Protein AF-A0A319DQI4-F1 (afdb_monomer)

Mean predicted aligned error: 4.15 Å

Sequence (134 aa):
VSEEVFKAAAANYGQYGSRIMQQLFEHRGDSLPVSEEVVKAAAANHTRYGPEIIQQLFEHYGDSLPVSEEVVKAAAANPYRPEIIQQLFEHYGDSLPVSEEVVKAAAANPYGPEMIQQLFEHRGDSLPVSEEVE

Radius of gyration: 14.87 Å; Cα contacts (8 Å, |Δi|>4): 208; chains: 1; bounding box: 37×25×48 Å

InterPro domains:
  IPR055530 Repeat of unknown function DUF7104 [PF23397] (2-21)
  IPR055530 Repeat of unknown function DUF7104 [PF23397] (24-46)
  IPR055530 Repeat of unknown function DUF7104 [PF23397] (57-80)
  IPR055530 Repeat of unknown function DUF7104 [PF23397] (88-112)

Structure (mmCIF, N/CA/C/O backbone):
data_AF-A0A319DQI4-F1
#
_entry.id   AF-A0A319DQI4-F1
#
loop_
_atom_site.group_PDB
_atom_site.id
_atom_site.type_symbol
_atom_site.label_atom_id
_atom_site.label_alt_id
_atom_site.label_comp_id
_atom_site.label_asym_id
_atom_site.label_entity_id
_atom_site.label_seq_id
_atom_site.pdbx_PDB_ins_code
_atom_site.Cartn_x
_atom_site.Cartn_y
_atom_site.Cartn_z
_atom_site.occupancy
_ato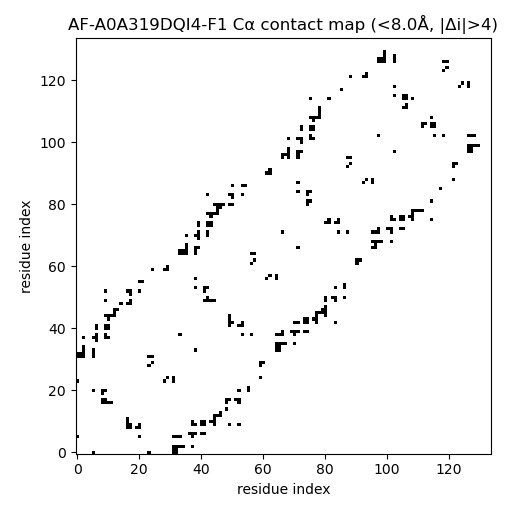m_site.B_iso_or_equiv
_atom_site.auth_seq_id
_atom_site.auth_comp_id
_atom_site.auth_asym_id
_atom_site.auth_atom_id
_atom_site.pdbx_PDB_model_num
ATOM 1 N N . VAL A 1 1 ? 11.779 -11.009 -14.550 1.00 87.50 1 VAL A N 1
ATOM 2 C CA . VAL A 1 1 ? 11.967 -10.393 -13.217 1.00 87.50 1 VAL A CA 1
ATOM 3 C C . VAL A 1 1 ? 11.222 -11.295 -12.258 1.00 87.50 1 VAL A C 1
ATOM 5 O O . VAL A 1 1 ? 10.098 -11.643 -12.593 1.00 87.50 1 VAL A O 1
ATOM 8 N N . SER A 1 2 ? 11.859 -11.790 -11.194 1.00 94.88 2 SER A N 1
ATOM 9 C CA . SER A 1 2 ? 11.157 -12.617 -10.203 1.00 94.88 2 SER A CA 1
ATOM 10 C C . SER A 1 2 ? 10.286 -11.745 -9.301 1.00 94.88 2 SER A C 1
ATOM 12 O O . SER A 1 2 ? 10.497 -10.533 -9.221 1.00 94.88 2 SER A O 1
ATOM 14 N N . GLU A 1 3 ? 9.341 -12.367 -8.601 1.00 95.00 3 GLU A N 1
ATOM 15 C CA . GLU A 1 3 ? 8.516 -11.699 -7.591 1.00 95.00 3 GLU A CA 1
ATOM 16 C C . GLU A 1 3 ? 9.370 -11.041 -6.510 1.00 95.00 3 GLU A C 1
ATOM 18 O O . GLU A 1 3 ? 9.154 -9.882 -6.182 1.00 95.00 3 GLU A O 1
ATOM 23 N N . GLU A 1 4 ? 10.414 -11.719 -6.032 1.00 96.25 4 GLU A N 1
ATOM 24 C CA . GLU A 1 4 ? 11.318 -11.164 -5.021 1.00 96.25 4 GLU A CA 1
ATOM 25 C C . GLU A 1 4 ? 12.018 -9.885 -5.494 1.00 96.25 4 GLU A C 1
ATOM 27 O O . GLU A 1 4 ? 12.116 -8.921 -4.738 1.00 96.25 4 GLU A O 1
ATOM 32 N N . VAL A 1 5 ? 12.472 -9.847 -6.753 1.00 95.00 5 VAL A N 1
ATOM 33 C CA . VAL A 1 5 ? 13.105 -8.649 -7.326 1.00 95.00 5 VAL A CA 1
ATOM 34 C C . VAL A 1 5 ? 12.083 -7.527 -7.486 1.00 95.00 5 VAL A C 1
ATOM 36 O O . VAL A 1 5 ? 12.400 -6.373 -7.206 1.00 95.00 5 VAL A O 1
ATOM 39 N N . PHE A 1 6 ? 10.864 -7.853 -7.916 1.00 96.88 6 PHE A N 1
ATOM 40 C CA . PHE A 1 6 ? 9.815 -6.854 -8.091 1.00 96.88 6 PHE A CA 1
ATOM 41 C C . PHE A 1 6 ? 9.344 -6.283 -6.746 1.00 96.88 6 PHE A C 1
ATOM 43 O O . PHE A 1 6 ? 9.283 -5.067 -6.578 1.00 96.88 6 PHE A O 1
ATOM 50 N N . LYS A 1 7 ? 9.156 -7.139 -5.737 1.00 97.81 7 LYS A N 1
ATOM 51 C CA . LYS A 1 7 ? 8.878 -6.735 -4.355 1.00 97.81 7 LYS A CA 1
ATOM 52 C C . LYS A 1 7 ? 9.990 -5.862 -3.783 1.00 97.81 7 LYS A C 1
ATOM 54 O O . LYS A 1 7 ? 9.706 -4.851 -3.153 1.00 97.81 7 LYS A O 1
ATOM 59 N N . ALA A 1 8 ? 11.255 -6.2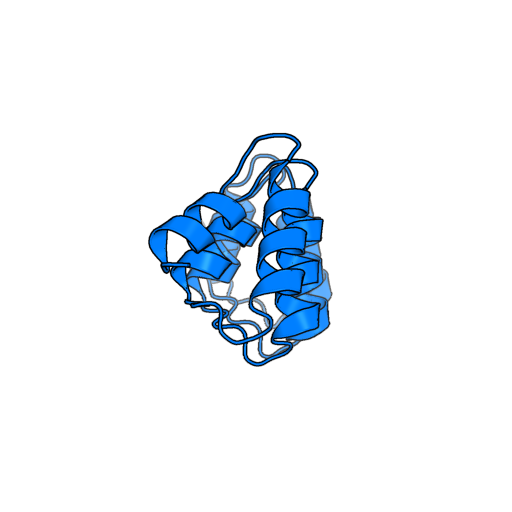13 -4.017 1.00 96.75 8 ALA A N 1
ATOM 60 C CA . ALA A 1 8 ? 12.385 -5.403 -3.567 1.00 96.75 8 ALA A CA 1
ATOM 61 C C . ALA A 1 8 ? 12.413 -4.015 -4.229 1.00 96.75 8 ALA A C 1
ATOM 63 O O . ALA A 1 8 ? 12.816 -3.045 -3.590 1.00 96.75 8 ALA A O 1
ATOM 64 N N . ALA A 1 9 ? 11.974 -3.904 -5.487 1.00 96.50 9 ALA A N 1
ATOM 65 C CA . ALA A 1 9 ? 11.809 -2.616 -6.154 1.00 96.50 9 ALA A CA 1
ATOM 66 C C . ALA A 1 9 ? 10.674 -1.789 -5.525 1.00 96.50 9 ALA A C 1
ATOM 68 O O . ALA A 1 9 ? 10.884 -0.613 -5.229 1.00 96.50 9 ALA A O 1
ATOM 69 N N . ALA A 1 10 ? 9.526 -2.410 -5.243 1.00 96.94 10 ALA A N 1
ATOM 70 C CA . ALA A 1 10 ? 8.394 -1.770 -4.570 1.00 96.94 10 ALA A CA 1
ATOM 71 C C . ALA A 1 10 ? 8.734 -1.305 -3.136 1.00 96.94 10 ALA A C 1
ATOM 73 O O . ALA A 1 10 ? 8.379 -0.200 -2.727 1.00 96.94 10 ALA A O 1
ATOM 74 N N . ALA A 1 11 ? 9.499 -2.113 -2.396 1.00 96.69 11 ALA A N 1
ATOM 75 C CA . ALA A 1 11 ? 9.985 -1.813 -1.046 1.00 96.69 11 ALA A CA 1
ATOM 76 C C . ALA A 1 11 ? 11.205 -0.873 -1.017 1.00 96.6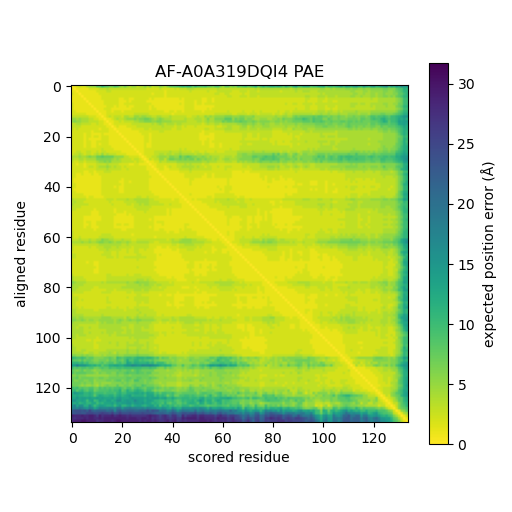9 11 ALA A C 1
ATOM 78 O O . ALA A 1 11 ? 11.796 -0.652 0.041 1.00 96.69 11 ALA A O 1
ATOM 79 N N . ASN A 1 12 ? 11.671 -0.380 -2.168 1.00 95.25 12 ASN A N 1
ATOM 80 C CA . ASN A 1 12 ? 12.926 0.352 -2.223 1.00 95.25 12 ASN A CA 1
ATOM 81 C C . ASN A 1 12 ? 12.771 1.729 -1.566 1.00 95.25 12 ASN A C 1
ATOM 83 O O . ASN A 1 12 ? 12.125 2.625 -2.111 1.00 95.25 12 ASN A O 1
ATOM 87 N N . TYR A 1 13 ? 13.417 1.899 -0.409 1.00 91.19 13 TYR A N 1
ATOM 88 C CA . TYR A 1 13 ? 13.387 3.151 0.348 1.00 91.19 13 TYR A CA 1
ATOM 89 C C . TYR A 1 13 ? 14.379 4.221 -0.157 1.00 91.19 13 TYR A C 1
ATOM 91 O O . TYR A 1 13 ? 14.542 5.283 0.447 1.00 91.19 13 TYR A O 1
ATOM 99 N N . GLY A 1 14 ? 15.091 3.947 -1.248 1.00 90.38 14 GLY A N 1
ATOM 100 C CA . GLY A 1 14 ? 15.988 4.889 -1.902 1.00 90.38 14 GLY A CA 1
ATOM 101 C C . GLY A 1 14 ? 15.269 5.772 -2.921 1.00 90.38 14 GLY A C 1
ATOM 102 O O . GLY A 1 14 ? 14.177 5.472 -3.397 1.00 90.38 14 GLY A O 1
ATOM 103 N N . GLN A 1 15 ? 15.940 6.841 -3.353 1.00 89.31 15 GLN A N 1
ATOM 104 C CA . GLN A 1 15 ? 15.385 7.799 -4.320 1.00 89.31 15 GLN A CA 1
ATOM 105 C C . GLN A 1 15 ? 15.144 7.254 -5.738 1.00 89.31 15 GLN A C 1
ATOM 107 O O . GLN A 1 15 ? 14.697 7.986 -6.614 1.00 89.31 15 GLN A O 1
ATOM 112 N N . TYR A 1 16 ? 15.489 5.989 -5.976 1.00 91.81 16 TYR A N 1
ATOM 113 C CA . TYR A 1 16 ? 15.368 5.338 -7.274 1.00 91.81 16 TYR A CA 1
ATOM 114 C C . TYR A 1 16 ? 14.258 4.286 -7.315 1.00 91.81 16 TYR A C 1
ATOM 116 O O . TYR A 1 16 ? 14.058 3.714 -8.378 1.00 91.81 16 TYR A O 1
ATOM 124 N N . GLY A 1 17 ? 13.539 4.028 -6.213 1.00 91.62 17 GLY A N 1
ATOM 125 C CA . GLY A 1 17 ? 12.497 2.995 -6.163 1.00 91.62 17 GLY A CA 1
ATOM 126 C C . GLY A 1 17 ? 11.444 3.151 -7.262 1.00 91.62 17 GLY A C 1
ATOM 127 O O . GLY A 1 17 ? 11.289 2.258 -8.092 1.00 91.62 17 GLY A O 1
ATOM 128 N N . SER A 1 18 ? 10.821 4.329 -7.358 1.00 93.00 18 SER A N 1
ATOM 129 C CA . SER A 1 18 ? 9.826 4.634 -8.399 1.00 93.00 18 SER A CA 1
ATOM 130 C C . SER A 1 18 ? 10.389 4.567 -9.822 1.00 93.00 18 SER A C 1
ATOM 132 O O . SER A 1 18 ? 9.700 4.131 -10.739 1.00 93.00 18 SER A O 1
ATOM 134 N N . ARG A 1 19 ? 11.657 4.947 -10.027 1.00 95.94 19 ARG A N 1
ATOM 135 C CA . ARG A 1 19 ? 12.315 4.856 -11.340 1.00 95.94 19 ARG A CA 1
ATOM 136 C C . ARG A 1 19 ? 12.637 3.412 -11.726 1.00 95.94 19 ARG A C 1
ATOM 138 O O . ARG A 1 19 ? 12.544 3.061 -12.896 1.00 95.94 19 ARG A O 1
ATOM 145 N N . ILE A 1 20 ? 13.029 2.582 -10.760 1.00 96.06 20 ILE A N 1
ATOM 146 C CA . ILE A 1 20 ? 13.244 1.149 -10.982 1.00 96.06 20 ILE A CA 1
ATOM 147 C C . ILE A 1 20 ? 11.912 0.498 -11.357 1.00 96.06 20 ILE A C 1
ATOM 149 O O . ILE A 1 20 ? 11.871 -0.227 -12.345 1.00 96.06 20 ILE A O 1
ATOM 153 N N . MET A 1 21 ? 10.831 0.792 -10.627 1.00 96.50 21 MET A N 1
ATOM 154 C CA . MET A 1 21 ? 9.483 0.307 -10.949 1.00 96.50 21 MET A CA 1
ATOM 155 C C . MET A 1 21 ? 9.081 0.692 -12.378 1.00 96.50 21 MET A C 1
ATOM 157 O O . MET A 1 21 ? 8.777 -0.195 -13.175 1.00 96.50 21 MET A O 1
ATOM 161 N N . GLN A 1 22 ? 9.230 1.969 -12.744 1.00 96.12 22 GLN A N 1
ATOM 162 C CA . GLN A 1 22 ? 8.956 2.462 -14.095 1.00 96.12 22 GLN A CA 1
ATOM 163 C C . GLN A 1 22 ? 9.734 1.686 -15.168 1.00 96.12 22 GLN A C 1
ATOM 165 O O . GLN A 1 22 ? 9.152 1.216 -16.140 1.00 96.12 22 GLN A O 1
ATOM 170 N N . GLN A 1 23 ? 11.043 1.487 -14.989 1.00 96.62 23 GLN A N 1
ATOM 171 C CA . GLN A 1 23 ? 11.851 0.736 -15.957 1.00 96.62 23 GLN A CA 1
ATOM 172 C C . GLN A 1 23 ? 11.447 -0.739 -16.055 1.00 96.62 23 GLN A C 1
ATOM 174 O O . GLN A 1 23 ? 11.510 -1.334 -17.133 1.00 96.62 23 GLN A O 1
ATOM 179 N N . LEU A 1 24 ? 11.048 -1.360 -14.942 1.00 96.19 24 LEU A N 1
ATOM 180 C CA . LEU A 1 24 ? 10.569 -2.741 -14.961 1.00 96.19 24 LEU A CA 1
ATOM 181 C C . LEU A 1 24 ? 9.270 -2.836 -15.765 1.00 96.19 24 LEU A C 1
ATOM 183 O O . LEU A 1 24 ? 9.155 -3.744 -16.592 1.00 96.19 24 LEU A O 1
ATOM 187 N N . PHE A 1 25 ? 8.359 -1.878 -15.591 1.00 95.94 25 PHE A N 1
ATOM 188 C CA . PHE A 1 25 ? 7.138 -1.768 -16.382 1.00 95.94 25 PHE A CA 1
ATOM 189 C C . PHE A 1 25 ? 7.405 -1.520 -17.866 1.00 95.94 25 PHE A C 1
ATOM 191 O O . PHE A 1 25 ? 6.876 -2.242 -18.703 1.00 95.94 25 PHE A O 1
ATOM 198 N N . GLU A 1 26 ? 8.295 -0.597 -18.226 1.00 95.69 26 GLU A N 1
ATOM 199 C CA . GLU A 1 26 ? 8.643 -0.333 -19.632 1.00 95.69 26 GLU A CA 1
ATOM 200 C C . GLU A 1 26 ? 9.187 -1.580 -20.357 1.00 95.69 26 GLU A C 1
ATOM 202 O O . GLU A 1 26 ? 8.941 -1.778 -21.547 1.00 95.69 26 GLU A O 1
ATOM 207 N N . HIS A 1 27 ? 9.925 -2.446 -19.653 1.00 94.81 27 HIS A N 1
ATOM 208 C CA . HIS A 1 27 ? 10.568 -3.618 -20.253 1.00 94.81 27 HIS A CA 1
ATOM 209 C C . HIS A 1 27 ? 9.768 -4.922 -20.162 1.00 94.81 27 HIS A C 1
ATOM 211 O O . HIS A 1 27 ? 10.066 -5.866 -20.902 1.00 94.81 27 HIS A O 1
ATOM 217 N N . ARG A 1 28 ? 8.825 -5.032 -19.224 1.00 93.25 28 ARG A N 1
ATOM 218 C CA . ARG A 1 28 ? 8.066 -6.270 -18.962 1.00 93.25 28 ARG A CA 1
ATOM 219 C C . ARG A 1 28 ? 6.552 -6.081 -19.025 1.00 93.25 28 ARG A C 1
ATOM 221 O O . ARG A 1 28 ? 5.846 -7.076 -19.155 1.00 93.25 28 ARG A O 1
ATOM 228 N N . GLY A 1 29 ? 6.070 -4.842 -18.979 1.00 90.56 29 GLY A N 1
ATOM 229 C CA . GLY A 1 29 ? 4.652 -4.503 -18.935 1.00 90.56 29 GLY A CA 1
ATOM 230 C C . GLY A 1 29 ? 3.929 -5.275 -17.838 1.00 90.56 29 GLY A C 1
ATOM 231 O O . GLY A 1 29 ? 4.464 -5.495 -16.748 1.00 90.56 29 GLY A O 1
ATOM 232 N N . ASP A 1 30 ? 2.756 -5.783 -18.190 1.00 87.50 30 ASP A N 1
ATOM 233 C CA . ASP A 1 30 ? 1.862 -6.484 -17.265 1.00 87.50 30 ASP A CA 1
ATOM 234 C C . ASP A 1 30 ? 2.268 -7.958 -17.059 1.00 87.50 30 ASP A C 1
ATOM 236 O O . ASP A 1 30 ? 1.558 -8.744 -16.439 1.00 87.50 30 ASP A O 1
ATOM 240 N N . SER A 1 31 ? 3.439 -8.367 -17.574 1.00 91.69 31 SER A N 1
ATOM 241 C CA . SER A 1 31 ? 4.021 -9.691 -17.319 1.00 91.69 31 SER A CA 1
ATOM 242 C C . SER A 1 31 ? 4.758 -9.764 -15.973 1.00 91.69 31 SER A C 1
ATOM 244 O O . SER A 1 31 ? 5.473 -10.741 -15.714 1.00 91.69 31 SER A O 1
ATOM 246 N N . LEU A 1 32 ? 4.719 -8.699 -15.170 1.00 95.00 32 LEU A N 1
ATOM 247 C CA . LEU A 1 32 ? 5.396 -8.649 -13.882 1.00 95.00 32 LEU A CA 1
ATOM 248 C C . LEU A 1 32 ? 4.584 -9.413 -12.825 1.00 95.00 32 LEU A C 1
ATOM 250 O O . LEU A 1 32 ? 3.360 -9.347 -12.809 1.00 95.00 32 LEU A O 1
ATOM 254 N N . PRO A 1 33 ? 5.251 -10.154 -11.928 1.00 93.69 33 PRO A N 1
ATOM 255 C CA . PRO A 1 33 ? 4.574 -10.884 -10.864 1.00 93.69 33 PRO A CA 1
ATOM 256 C C . PRO A 1 33 ? 4.099 -9.916 -9.774 1.00 93.69 33 PRO A C 1
ATOM 258 O O . PRO A 1 33 ? 4.860 -9.583 -8.866 1.00 93.69 33 PRO A O 1
ATOM 261 N N . VAL A 1 34 ? 2.851 -9.457 -9.871 1.00 95.62 34 VAL A N 1
ATOM 262 C CA . VAL A 1 34 ? 2.225 -8.594 -8.859 1.00 95.62 34 VAL A CA 1
ATOM 263 C C . VAL A 1 34 ? 1.372 -9.432 -7.927 1.00 95.62 34 VAL A C 1
ATOM 265 O O . VAL A 1 34 ? 0.256 -9.824 -8.255 1.00 95.62 34 VAL A O 1
ATOM 268 N N . SER A 1 35 ? 1.935 -9.731 -6.762 1.00 97.12 35 SER A N 1
ATOM 269 C CA . SER A 1 35 ? 1.258 -10.420 -5.668 1.00 97.12 35 SER A CA 1
ATOM 270 C C . SER A 1 35 ? 0.825 -9.437 -4.584 1.00 97.12 35 SER A C 1
ATOM 272 O O . SER A 1 35 ? 1.277 -8.291 -4.547 1.00 97.12 35 SER A O 1
ATOM 274 N N . GLU A 1 36 ? -0.010 -9.907 -3.659 1.00 97.88 36 GLU A N 1
ATOM 275 C CA . GLU A 1 36 ? -0.385 -9.162 -2.452 1.00 97.88 36 GLU A CA 1
ATOM 276 C C . GLU A 1 36 ? 0.851 -8.643 -1.701 1.00 97.88 36 GLU A C 1
ATOM 278 O O . GLU A 1 36 ? 0.892 -7.489 -1.290 1.00 97.88 36 GLU A O 1
ATOM 283 N N . GLU A 1 37 ? 1.908 -9.452 -1.605 1.00 98.25 37 GLU A N 1
ATOM 284 C CA . GLU A 1 37 ? 3.153 -9.088 -0.923 1.00 98.25 37 GLU A CA 1
ATOM 285 C C . GLU A 1 37 ? 3.901 -7.937 -1.608 1.00 98.25 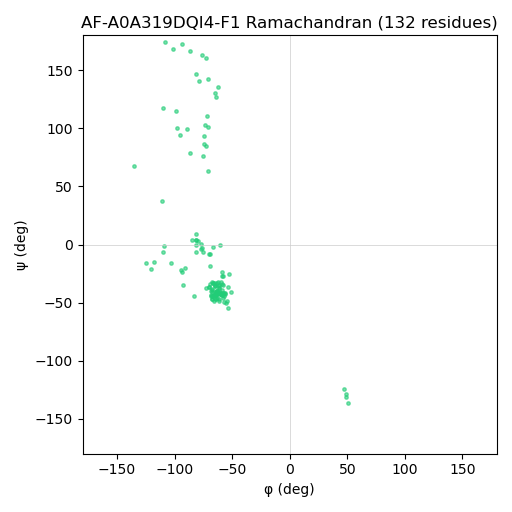37 GLU A C 1
ATOM 287 O O . GLU A 1 37 ? 4.552 -7.131 -0.940 1.00 98.25 37 GLU A O 1
ATOM 292 N N . VAL A 1 38 ? 3.816 -7.835 -2.938 1.00 98.06 38 VAL A N 1
ATOM 293 C CA . VAL A 1 38 ? 4.367 -6.696 -3.685 1.00 98.06 38 VAL A CA 1
ATOM 294 C C . VAL A 1 38 ? 3.578 -5.429 -3.369 1.00 98.06 38 VAL A C 1
ATOM 296 O O . VAL A 1 38 ? 4.178 -4.392 -3.080 1.00 98.06 38 VAL A O 1
ATOM 299 N N . VAL A 1 39 ? 2.245 -5.508 -3.396 1.00 98.38 39 VAL A N 1
ATOM 300 C CA . VAL A 1 39 ? 1.381 -4.349 -3.133 1.00 98.38 39 VAL A CA 1
ATOM 301 C C . VAL A 1 39 ? 1.502 -3.908 -1.674 1.00 98.38 39 VAL A C 1
ATOM 303 O O . VAL A 1 39 ? 1.648 -2.720 -1.403 1.00 98.38 39 VAL A O 1
ATOM 306 N N . LYS A 1 40 ? 1.558 -4.852 -0.729 1.00 98.62 40 LYS A N 1
ATOM 307 C CA . LYS A 1 40 ? 1.791 -4.587 0.697 1.00 98.62 40 LYS A CA 1
ATOM 308 C C . LYS A 1 40 ? 3.131 -3.894 0.929 1.00 98.62 40 LYS A C 1
ATOM 310 O O . LYS A 1 40 ? 3.205 -2.938 1.697 1.00 98.62 40 LYS A O 1
ATOM 315 N N . ALA A 1 41 ? 4.186 -4.333 0.240 1.00 98.06 41 ALA A N 1
ATOM 316 C CA . ALA A 1 41 ? 5.496 -3.694 0.314 1.00 98.06 41 ALA A CA 1
ATOM 317 C C . ALA A 1 41 ? 5.485 -2.254 -0.227 1.00 98.06 41 ALA A C 1
ATOM 319 O O . ALA A 1 41 ? 6.100 -1.374 0.374 1.00 98.06 41 ALA A O 1
ATOM 320 N N . ALA A 1 42 ? 4.769 -2.005 -1.328 1.00 98.00 42 ALA A N 1
ATOM 321 C CA . ALA A 1 42 ? 4.557 -0.656 -1.846 1.00 98.00 42 ALA A CA 1
ATOM 322 C C . ALA A 1 42 ? 3.750 0.211 -0.863 1.00 98.00 42 ALA A C 1
ATOM 324 O O . ALA A 1 42 ? 4.130 1.348 -0.595 1.00 98.00 42 ALA A O 1
ATOM 325 N N . ALA A 1 43 ? 2.689 -0.339 -0.267 1.00 98.19 43 ALA A N 1
ATOM 326 C CA . ALA A 1 43 ? 1.828 0.367 0.679 1.00 98.19 43 ALA A CA 1
ATOM 327 C C . ALA A 1 43 ? 2.566 0.755 1.976 1.00 98.19 43 ALA A C 1
ATOM 329 O O . ALA A 1 43 ? 2.377 1.843 2.523 1.00 98.19 43 ALA A O 1
ATOM 330 N N . ALA A 1 44 ? 3.478 -0.105 2.435 1.00 97.69 44 ALA A N 1
ATOM 331 C CA . ALA A 1 44 ? 4.360 0.164 3.568 1.00 97.69 44 ALA A CA 1
ATOM 332 C C . ALA A 1 44 ? 5.524 1.123 3.232 1.00 97.69 44 ALA A C 1
ATOM 334 O O . ALA A 1 44 ? 6.320 1.465 4.113 1.00 97.69 44 ALA A O 1
ATOM 335 N N . ASN A 1 45 ? 5.672 1.558 1.974 1.00 97.38 45 ASN A N 1
ATOM 336 C CA . ASN A 1 45 ? 6.788 2.400 1.568 1.00 97.38 45 ASN A CA 1
ATOM 337 C C . ASN A 1 45 ? 6.620 3.832 2.094 1.00 97.38 45 ASN A C 1
ATOM 339 O O . ASN A 1 45 ? 5.869 4.647 1.566 1.00 97.38 45 ASN A O 1
ATOM 343 N N . HIS A 1 46 ? 7.361 4.160 3.150 1.00 94.44 46 HIS A N 1
ATOM 344 C CA . HIS A 1 46 ? 7.298 5.464 3.810 1.00 94.44 46 HIS A CA 1
ATOM 345 C C . HIS A 1 46 ? 8.114 6.572 3.112 1.00 94.44 46 HIS A C 1
ATOM 347 O O . HIS A 1 46 ? 8.182 7.720 3.576 1.00 94.44 46 HIS A O 1
ATOM 353 N N . THR A 1 47 ? 8.797 6.273 2.004 1.00 95.88 47 THR A N 1
ATOM 354 C CA . THR A 1 47 ? 9.512 7.309 1.244 1.00 95.88 47 THR A CA 1
ATOM 355 C C . THR A 1 47 ? 8.552 8.206 0.501 1.00 95.88 47 THR A C 1
ATOM 357 O O . THR A 1 47 ? 7.423 7.822 0.220 1.00 95.88 47 THR A O 1
ATOM 360 N N . ARG A 1 48 ? 9.015 9.398 0.117 1.00 95.00 48 ARG A N 1
ATOM 361 C CA . ARG A 1 48 ? 8.260 10.330 -0.736 1.00 95.00 48 ARG A CA 1
ATOM 362 C C . ARG A 1 48 ? 7.908 9.784 -2.125 1.00 95.00 48 ARG A C 1
ATOM 364 O O . ARG A 1 48 ? 7.382 10.558 -2.896 1.00 95.00 48 ARG A O 1
ATOM 371 N N . TYR A 1 49 ? 8.315 8.550 -2.436 1.00 95.44 49 TYR A N 1
ATOM 372 C CA . TYR A 1 49 ? 8.079 7.860 -3.700 1.00 95.44 49 TYR A CA 1
ATOM 373 C C . TYR A 1 49 ? 7.090 6.692 -3.555 1.00 95.44 49 TYR A C 1
ATOM 375 O O . TYR A 1 49 ? 6.757 6.058 -4.551 1.00 95.44 49 TYR A O 1
ATOM 383 N N . GLY A 1 50 ? 6.672 6.354 -2.327 1.00 96.88 50 GLY A N 1
ATOM 384 C CA . GLY A 1 50 ? 5.695 5.293 -2.064 1.00 96.88 50 GLY A CA 1
ATOM 385 C C . GLY A 1 50 ? 4.362 5.506 -2.797 1.00 96.88 50 GLY A C 1
ATOM 386 O O . GLY A 1 50 ? 3.937 4.589 -3.499 1.00 96.88 50 GLY A O 1
ATOM 387 N N . PRO A 1 51 ? 3.746 6.706 -2.724 1.00 97.06 51 PRO A N 1
ATOM 388 C CA . PRO A 1 51 ? 2.527 7.016 -3.476 1.00 97.06 51 PRO A CA 1
ATOM 389 C C . PRO A 1 51 ? 2.697 6.869 -4.994 1.00 97.06 51 PRO A C 1
ATOM 391 O O . PRO A 1 51 ? 1.819 6.351 -5.673 1.00 97.06 51 PRO A O 1
ATOM 394 N N . GLU A 1 52 ? 3.845 7.262 -5.548 1.00 97.31 52 GLU A N 1
ATOM 395 C CA . GLU A 1 52 ? 4.141 7.111 -6.975 1.00 97.31 52 GLU A CA 1
ATOM 396 C C . GLU A 1 52 ? 4.326 5.640 -7.372 1.00 97.31 52 GLU A C 1
ATOM 398 O O . GLU A 1 52 ? 3.953 5.245 -8.472 1.00 97.31 52 GLU A O 1
ATOM 403 N N . ILE A 1 53 ? 4.885 4.806 -6.490 1.00 97.75 53 ILE A N 1
ATOM 404 C CA . ILE A 1 53 ? 4.999 3.357 -6.717 1.00 97.75 53 ILE A CA 1
ATOM 405 C C . ILE A 1 53 ? 3.608 2.705 -6.744 1.00 97.75 53 ILE A C 1
ATOM 407 O O . ILE A 1 53 ? 3.347 1.881 -7.621 1.00 97.75 53 ILE A O 1
ATOM 411 N N . ILE A 1 54 ? 2.716 3.074 -5.818 1.00 97.94 54 ILE A N 1
ATOM 412 C CA . ILE A 1 54 ? 1.323 2.596 -5.797 1.00 97.94 54 ILE A CA 1
ATOM 413 C C . ILE A 1 54 ? 0.561 3.075 -7.036 1.00 97.94 54 ILE A C 1
ATOM 415 O O . ILE A 1 54 ? -0.107 2.275 -7.687 1.00 97.94 54 ILE A O 1
ATOM 419 N N . GLN A 1 55 ? 0.734 4.337 -7.429 1.00 97.44 55 GLN A N 1
ATOM 420 C CA . GLN A 1 55 ? 0.147 4.875 -8.653 1.00 97.44 55 GLN A CA 1
ATOM 421 C C . GLN A 1 55 ? 0.580 4.086 -9.898 1.00 97.44 55 GLN A C 1
ATOM 423 O O . GLN A 1 55 ? -0.268 3.695 -10.692 1.00 97.44 55 GLN A O 1
ATOM 428 N N . GLN A 1 56 ? 1.873 3.778 -10.050 1.00 96.56 56 GLN A N 1
ATOM 429 C CA . GLN A 1 56 ? 2.350 2.961 -11.174 1.00 96.56 56 GLN A CA 1
ATOM 430 C C . GLN A 1 56 ? 1.739 1.552 -11.173 1.00 96.56 56 GLN A C 1
ATOM 432 O O . GLN A 1 56 ? 1.421 1.011 -12.229 1.00 96.56 56 GLN A O 1
ATOM 437 N N . LEU A 1 57 ? 1.551 0.940 -9.999 1.00 97.06 57 LEU A N 1
ATOM 438 C CA . LEU A 1 57 ? 0.860 -0.348 -9.899 1.00 97.06 57 LEU A CA 1
ATOM 439 C C . LEU A 1 57 ? -0.589 -0.237 -10.404 1.00 97.06 57 LEU A C 1
ATOM 441 O O . LEU A 1 57 ? -1.039 -1.108 -11.150 1.00 97.06 57 LEU A O 1
ATOM 445 N N . PHE A 1 58 ? -1.297 0.841 -10.058 1.00 96.50 58 PHE A N 1
ATOM 446 C CA . PHE A 1 58 ? -2.657 1.089 -10.538 1.00 96.50 58 PHE A CA 1
ATOM 447 C C . PHE A 1 58 ? -2.726 1.377 -12.038 1.00 96.50 58 PHE A C 1
ATOM 449 O O . PHE A 1 58 ? -3.625 0.876 -12.706 1.00 96.50 58 PHE A O 1
ATOM 456 N N . GLU A 1 59 ? -1.775 2.125 -12.595 1.00 95.25 59 GLU A N 1
ATOM 457 C CA . GLU A 1 59 ? -1.722 2.413 -14.036 1.00 95.25 59 GLU A CA 1
ATOM 458 C C . GLU A 1 59 ? -1.619 1.137 -14.887 1.00 95.25 59 GLU A C 1
ATOM 460 O O . GLU A 1 59 ? -2.170 1.086 -15.987 1.00 95.25 59 GLU A O 1
ATOM 465 N N . HIS A 1 60 ? -0.951 0.102 -14.370 1.00 94.75 60 HIS A N 1
ATOM 466 C CA . HIS A 1 60 ? -0.731 -1.159 -15.079 1.00 94.75 60 HIS A CA 1
ATOM 467 C C . HIS A 1 60 ? -1.791 -2.235 -14.809 1.00 94.75 60 HIS A C 1
ATOM 469 O O . HIS A 1 60 ? -2.129 -2.996 -15.713 1.00 94.75 60 HIS A O 1
ATOM 475 N N . TYR A 1 61 ? -2.331 -2.316 -13.590 1.00 94.69 61 TYR A N 1
ATOM 476 C CA . TYR A 1 61 ? -3.245 -3.404 -13.205 1.00 94.69 61 TYR A CA 1
ATOM 477 C C . TYR A 1 61 ? -4.652 -2.937 -12.822 1.00 94.69 61 TYR A C 1
ATOM 479 O O . TYR A 1 61 ? -5.566 -3.766 -12.771 1.00 94.69 61 TYR A O 1
ATOM 487 N N . GLY A 1 62 ? -4.851 -1.640 -12.571 1.00 92.19 62 GLY A N 1
ATOM 488 C CA . GLY A 1 62 ? -6.117 -1.072 -12.109 1.00 92.19 62 GLY A CA 1
ATOM 489 C C . GLY A 1 62 ? -6.692 -1.855 -10.929 1.00 92.19 62 GLY A C 1
ATOM 490 O O . GLY A 1 62 ? -5.976 -2.215 -9.994 1.00 92.19 62 GLY A O 1
ATOM 491 N N . ASP A 1 63 ? -7.972 -2.202 -11.030 1.00 88.94 63 ASP A N 1
ATOM 492 C CA . ASP A 1 63 ? -8.703 -2.938 -9.990 1.00 88.94 63 ASP A CA 1
ATOM 493 C C . ASP A 1 63 ? -8.262 -4.407 -9.855 1.00 88.94 63 ASP A C 1
ATOM 495 O O . ASP A 1 63 ? -8.661 -5.089 -8.911 1.00 88.94 63 ASP A O 1
ATOM 499 N N . SER A 1 64 ? -7.421 -4.908 -10.772 1.00 92.50 64 SER A N 1
ATOM 500 C CA . SER A 1 64 ? -6.862 -6.267 -10.697 1.00 92.50 64 SER A CA 1
ATOM 501 C C . SER A 1 64 ? -5.727 -6.387 -9.678 1.00 92.50 64 SER A C 1
ATOM 503 O O . SER A 1 64 ? -5.206 -7.488 -9.484 1.00 92.50 64 SER A O 1
ATOM 505 N N . LEU A 1 65 ? -5.311 -5.285 -9.040 1.00 95.81 65 LEU A N 1
ATOM 506 C CA . LEU A 1 65 ? -4.330 -5.353 -7.966 1.00 95.81 65 LEU A CA 1
ATOM 507 C C . LEU A 1 65 ? -4.868 -6.181 -6.787 1.00 95.81 65 LEU A C 1
ATOM 509 O O . LEU A 1 65 ? -6.004 -5.985 -6.352 1.00 95.81 65 LEU A O 1
ATOM 513 N N . PRO A 1 66 ? -4.051 -7.085 -6.220 1.00 96.62 66 PRO A N 1
ATOM 514 C CA . PRO A 1 66 ? -4.421 -7.853 -5.038 1.00 96.62 66 PRO A CA 1
ATOM 515 C C . PRO A 1 66 ? -4.349 -6.974 -3.780 1.00 96.62 66 PRO A C 1
ATOM 517 O O . PRO A 1 66 ? -3.404 -7.059 -2.996 1.00 96.62 66 PRO A O 1
ATOM 520 N N . VAL A 1 67 ? -5.347 -6.106 -3.595 1.00 97.94 67 VAL A N 1
ATOM 521 C CA . VAL A 1 67 ? -5.506 -5.279 -2.392 1.00 97.94 67 VAL A CA 1
ATOM 522 C C . VAL A 1 67 ? -6.335 -6.038 -1.361 1.00 97.94 67 VAL A C 1
ATOM 524 O O . VAL A 1 67 ? -7.561 -6.102 -1.435 1.00 97.94 67 VAL A O 1
ATOM 527 N N . SER A 1 68 ? -5.640 -6.639 -0.399 1.00 97.69 68 SER A N 1
ATOM 528 C CA . SER A 1 68 ? -6.230 -7.312 0.758 1.00 97.69 68 SER A CA 1
ATOM 529 C C . SER A 1 68 ? -6.341 -6.372 1.962 1.00 97.69 68 SER A C 1
ATOM 531 O O . 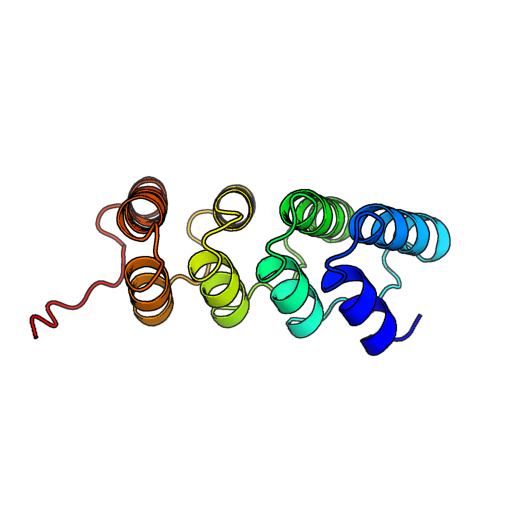SER A 1 68 ? -5.771 -5.281 1.977 1.00 97.69 68 SER A O 1
ATOM 533 N N . GLU A 1 69 ? -7.010 -6.828 3.022 1.00 97.25 69 GLU A N 1
ATOM 534 C CA . GLU A 1 69 ? -7.016 -6.145 4.323 1.00 97.25 69 GLU A CA 1
ATOM 535 C C . GLU A 1 69 ? -5.592 -5.870 4.841 1.00 97.25 69 GLU A C 1
ATOM 537 O O . GLU A 1 69 ? -5.324 -4.801 5.381 1.00 97.25 69 GLU A O 1
ATOM 542 N N . GLU A 1 70 ? -4.645 -6.784 4.614 1.00 98.31 70 GLU A N 1
ATOM 543 C CA . GLU A 1 70 ? -3.251 -6.633 5.045 1.00 98.31 70 GLU A CA 1
ATOM 544 C C . GLU A 1 70 ? -2.510 -5.518 4.295 1.00 98.31 70 GLU A C 1
ATOM 546 O O . GLU A 1 70 ? -1.647 -4.847 4.869 1.00 98.31 70 GLU A O 1
ATOM 551 N N . VAL A 1 71 ? -2.854 -5.290 3.024 1.00 98.50 71 VAL A N 1
ATOM 552 C CA . VAL A 1 71 ? -2.358 -4.147 2.243 1.00 98.50 71 VAL A CA 1
ATOM 553 C C . VAL A 1 71 ? -2.918 -2.843 2.811 1.00 98.50 71 VAL A C 1
ATOM 555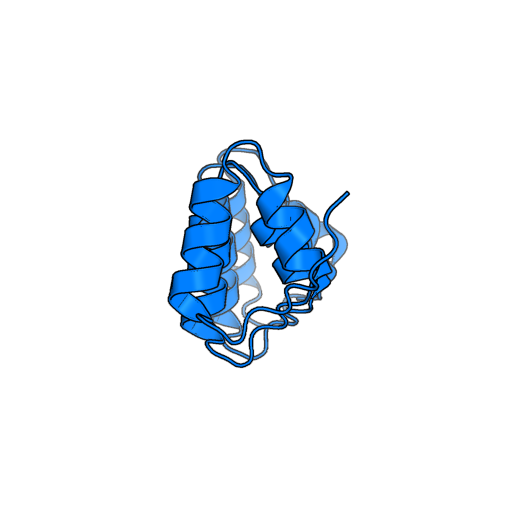 O O . VAL A 1 71 ? -2.165 -1.895 3.043 1.00 98.50 71 VAL A O 1
ATOM 558 N N . VAL A 1 72 ? -4.225 -2.804 3.080 1.00 97.69 72 VAL A N 1
ATOM 559 C CA . VAL A 1 72 ? -4.903 -1.623 3.636 1.00 97.69 72 VAL A CA 1
ATOM 560 C C . VAL A 1 72 ? -4.368 -1.302 5.032 1.00 97.69 72 VAL A C 1
ATOM 562 O O . VAL A 1 72 ? -4.065 -0.148 5.329 1.00 97.69 72 VAL A O 1
ATOM 565 N N . LYS A 1 73 ? -4.158 -2.322 5.870 1.00 97.44 73 LYS A N 1
ATOM 566 C CA . LYS A 1 73 ? -3.552 -2.190 7.199 1.00 97.44 73 LYS A CA 1
ATOM 567 C C . LYS A 1 73 ? -2.137 -1.622 7.114 1.00 97.44 73 LYS A C 1
ATOM 569 O O . LYS A 1 73 ? -1.795 -0.737 7.893 1.00 97.44 73 LYS A O 1
ATOM 574 N N . ALA A 1 74 ? -1.326 -2.080 6.157 1.00 97.75 74 ALA A N 1
ATOM 575 C CA . ALA A 1 74 ? 0.018 -1.544 5.939 1.00 97.75 74 ALA A CA 1
ATOM 576 C C . ALA A 1 74 ? 0.002 -0.062 5.526 1.00 97.75 74 ALA A C 1
ATOM 578 O O . ALA A 1 74 ? 0.813 0.713 6.033 1.00 97.75 74 ALA A O 1
ATOM 579 N N . ALA A 1 75 ? -0.934 0.342 4.660 1.00 97.00 75 ALA A N 1
ATOM 580 C CA . ALA A 1 75 ? -1.125 1.742 4.281 1.00 97.00 75 ALA A CA 1
ATOM 581 C C . ALA A 1 75 ? -1.581 2.607 5.472 1.00 97.00 75 ALA A C 1
ATOM 583 O O . ALA A 1 75 ? -0.994 3.652 5.741 1.00 97.00 75 ALA A O 1
ATOM 584 N N . ALA A 1 76 ? -2.577 2.147 6.234 1.00 95.56 76 ALA A N 1
ATOM 585 C CA . ALA A 1 76 ? -3.087 2.839 7.421 1.00 95.56 76 ALA A CA 1
ATOM 586 C C . ALA A 1 76 ? -2.019 2.999 8.524 1.00 95.56 76 ALA A C 1
ATOM 588 O O . ALA A 1 76 ? -1.936 4.026 9.202 1.00 95.56 76 ALA A O 1
ATOM 589 N N . ALA A 1 77 ? -1.144 2.003 8.670 1.00 95.50 77 ALA A N 1
ATOM 590 C CA . ALA A 1 77 ? -0.025 2.029 9.606 1.00 95.50 77 ALA A CA 1
ATOM 591 C C . ALA A 1 77 ? 1.171 2.882 9.132 1.00 95.50 77 ALA A C 1
ATOM 593 O O . ALA A 1 77 ? 2.179 2.934 9.836 1.00 95.50 77 ALA A O 1
ATOM 594 N N . ASN A 1 78 ? 1.109 3.528 7.959 1.00 94.88 78 ASN A N 1
ATOM 595 C CA . ASN A 1 78 ? 2.213 4.308 7.394 1.00 94.88 78 ASN A CA 1
ATOM 596 C C . ASN A 1 78 ? 2.080 5.812 7.738 1.00 94.88 78 ASN A C 1
ATOM 598 O O . ASN A 1 78 ? 1.432 6.553 6.998 1.00 94.88 78 ASN A O 1
ATOM 602 N N . PRO A 1 79 ? 2.708 6.318 8.828 1.00 90.88 79 PRO A N 1
ATOM 603 C CA . PRO A 1 79 ? 2.612 7.726 9.256 1.00 90.88 79 PRO A CA 1
ATOM 604 C C . PRO A 1 79 ? 3.072 8.732 8.212 1.00 90.88 79 PRO A C 1
ATOM 606 O O . PRO A 1 79 ? 2.695 9.898 8.252 1.00 90.88 79 PRO A O 1
ATOM 609 N N . TYR A 1 80 ? 3.971 8.310 7.330 1.00 92.50 80 TYR A N 1
ATOM 610 C CA . TYR A 1 80 ? 4.682 9.233 6.465 1.00 92.50 80 TYR A CA 1
ATOM 611 C C . TYR A 1 80 ? 3.967 9.451 5.140 1.00 92.50 80 TYR A C 1
ATOM 613 O O . TYR A 1 80 ? 4.278 10.438 4.477 1.00 92.50 80 TYR A O 1
ATOM 621 N N . ARG A 1 81 ? 3.072 8.536 4.741 1.00 94.19 81 ARG A N 1
ATOM 622 C CA . ARG A 1 81 ? 2.399 8.555 3.436 1.00 94.19 81 ARG A CA 1
ATOM 623 C C . ARG A 1 81 ? 0.900 8.274 3.532 1.00 94.19 81 ARG A C 1
ATOM 625 O O . ARG A 1 81 ? 0.448 7.240 3.039 1.00 94.19 81 ARG A O 1
ATOM 632 N N . PRO A 1 82 ? 0.116 9.188 4.129 1.00 92.56 82 PRO A N 1
ATOM 633 C CA . PRO A 1 82 ? -1.342 9.095 4.085 1.00 92.56 82 PRO A CA 1
ATOM 634 C C . PRO A 1 82 ? -1.901 9.095 2.654 1.00 92.56 82 PRO A C 1
ATOM 636 O O . PRO A 1 82 ? -2.971 8.552 2.412 1.00 92.56 82 PRO A O 1
ATOM 639 N N . GLU A 1 83 ? -1.168 9.631 1.677 1.00 94.81 83 GLU A N 1
ATOM 640 C CA . GLU A 1 83 ? -1.584 9.636 0.272 1.00 94.81 83 GLU A CA 1
ATOM 641 C C . GLU A 1 83 ? -1.805 8.216 -0.273 1.00 94.81 83 GLU A C 1
ATOM 643 O O . GLU A 1 83 ? -2.626 8.019 -1.164 1.00 94.81 83 GLU A O 1
ATOM 648 N N . ILE A 1 84 ? -1.121 7.208 0.283 1.00 96.44 84 ILE A N 1
ATOM 649 C CA . ILE A 1 84 ? -1.295 5.812 -0.132 1.00 96.44 84 ILE A CA 1
ATOM 650 C C . ILE A 1 84 ? -2.705 5.318 0.202 1.00 96.44 84 ILE A C 1
ATOM 652 O O . ILE A 1 84 ? -3.356 4.736 -0.661 1.00 96.44 84 ILE A O 1
ATOM 656 N N . ILE A 1 85 ? -3.199 5.537 1.429 1.00 94.88 85 ILE A N 1
ATOM 657 C CA . ILE A 1 85 ? -4.550 5.080 1.788 1.00 94.88 85 ILE A CA 1
ATOM 658 C C . ILE A 1 85 ? -5.614 5.847 0.986 1.00 94.88 85 ILE A C 1
ATOM 660 O O . ILE A 1 85 ? -6.610 5.250 0.586 1.00 94.88 85 ILE A O 1
ATOM 664 N N . GLN A 1 86 ? -5.372 7.127 0.673 1.00 94.12 86 GLN A N 1
ATOM 665 C CA . GLN A 1 86 ? -6.257 7.933 -0.177 1.00 94.12 86 GLN A CA 1
ATOM 666 C C . GLN A 1 86 ? -6.362 7.335 -1.579 1.00 94.12 86 GLN A C 1
ATOM 668 O O . GLN A 1 86 ? -7.468 7.092 -2.047 1.00 94.12 86 GLN A O 1
ATOM 673 N N . GLN A 1 87 ? -5.232 6.993 -2.206 1.00 95.62 87 GLN A N 1
ATOM 674 C CA . GLN A 1 87 ? -5.227 6.317 -3.508 1.00 95.62 87 GLN A CA 1
ATOM 675 C C . GLN A 1 87 ? -5.994 4.989 -3.463 1.00 95.62 87 GLN A C 1
ATOM 677 O O . GLN A 1 87 ? -6.770 4.685 -4.367 1.00 95.62 87 GLN A O 1
ATOM 682 N N . LEU A 1 88 ? -5.829 4.197 -2.397 1.00 96.06 88 LEU A N 1
ATOM 683 C CA . LEU A 1 88 ? -6.591 2.956 -2.240 1.00 96.06 88 LEU A CA 1
ATOM 684 C C . LEU A 1 88 ? -8.108 3.219 -2.182 1.00 96.06 88 LEU A C 1
ATOM 686 O O . LEU A 1 88 ? -8.875 2.482 -2.804 1.00 96.06 88 LEU A O 1
ATOM 690 N N . PHE A 1 89 ? -8.555 4.271 -1.491 1.00 94.00 89 PHE A N 1
ATOM 691 C CA . PHE A 1 89 ? -9.967 4.664 -1.485 1.00 94.00 89 PHE A CA 1
ATOM 692 C C . PHE A 1 89 ? -10.452 5.240 -2.813 1.00 94.00 89 PHE A C 1
ATOM 694 O O . PHE A 1 89 ? -11.588 4.977 -3.191 1.00 94.00 89 PHE A O 1
ATOM 701 N N . GLU A 1 90 ? -9.633 6.002 -3.533 1.00 93.38 90 GLU A N 1
ATOM 702 C CA . GLU A 1 90 ? -9.996 6.539 -4.850 1.00 93.38 90 GLU A CA 1
ATOM 703 C C . GLU A 1 90 ? -10.274 5.419 -5.860 1.00 93.38 90 GLU A C 1
ATOM 705 O O . GLU A 1 90 ? -11.202 5.530 -6.661 1.00 93.38 90 GLU A O 1
ATOM 710 N N . HIS A 1 91 ? -9.508 4.327 -5.791 1.00 94.00 91 HIS A N 1
ATOM 711 C CA . HIS A 1 91 ? -9.659 3.188 -6.693 1.00 94.00 91 HIS A CA 1
ATOM 712 C C . HIS A 1 91 ? -10.759 2.209 -6.264 1.00 94.00 91 HIS A C 1
ATOM 714 O O . HIS A 1 91 ? -11.555 1.785 -7.096 1.00 94.00 91 HIS A O 1
ATOM 720 N N . TYR A 1 92 ? -10.839 1.859 -4.977 1.00 93.12 92 TYR A N 1
ATOM 721 C CA . TYR A 1 92 ? -11.768 0.821 -4.510 1.00 93.12 92 TYR A CA 1
ATOM 722 C C . TYR A 1 92 ? -13.017 1.363 -3.810 1.00 93.12 92 TYR A C 1
ATOM 724 O O . TYR A 1 92 ? -13.976 0.620 -3.620 1.00 93.12 92 TYR A O 1
ATOM 732 N N . GLY A 1 93 ? -13.045 2.631 -3.395 1.00 90.94 93 GLY A N 1
ATOM 733 C CA . GLY A 1 93 ? -14.177 3.224 -2.682 1.00 90.94 93 GLY A CA 1
ATOM 734 C C . GLY A 1 93 ? -14.661 2.330 -1.541 1.00 90.94 93 GLY A C 1
ATOM 735 O O . GLY A 1 93 ? -13.880 1.922 -0.676 1.00 90.94 93 GLY A O 1
ATOM 736 N N . ASP A 1 94 ? -15.946 1.976 -1.562 1.00 88.50 94 ASP A N 1
ATOM 737 C CA . ASP A 1 94 ? -16.603 1.103 -0.579 1.00 88.50 94 ASP A CA 1
ATOM 738 C C . ASP A 1 94 ? -16.169 -0.366 -0.625 1.00 88.50 94 ASP A C 1
ATOM 740 O O . ASP A 1 94 ? -16.330 -1.074 0.368 1.00 88.50 94 ASP A O 1
ATOM 744 N N . SER A 1 95 ? -15.561 -0.833 -1.721 1.00 91.25 95 SER A N 1
ATOM 745 C CA . SER A 1 95 ? -15.054 -2.208 -1.803 1.00 91.25 95 SER A CA 1
ATOM 746 C C . SER A 1 95 ? -13.688 -2.396 -1.143 1.00 91.25 95 SER A C 1
ATOM 748 O O . SER A 1 95 ? -13.214 -3.528 -1.060 1.00 91.25 95 SER A O 1
ATOM 750 N N . LEU A 1 96 ? -13.037 -1.320 -0.682 1.00 94.50 96 LEU A N 1
ATOM 751 C CA . LEU A 1 96 ? -11.760 -1.430 0.024 1.00 94.50 96 LEU A CA 1
ATOM 752 C C . LEU A 1 96 ? -11.947 -2.210 1.347 1.00 94.50 96 LEU A C 1
ATOM 754 O O . LEU A 1 96 ? -12.814 -1.831 2.146 1.00 94.50 96 LEU A O 1
ATOM 758 N N . PRO A 1 97 ? -11.156 -3.269 1.611 1.00 94.44 97 PRO A N 1
ATOM 759 C CA . PRO A 1 97 ? -11.300 -4.094 2.807 1.00 94.44 97 PRO A CA 1
ATOM 760 C C . PRO A 1 97 ? -10.774 -3.353 4.043 1.00 94.44 97 PRO A C 1
ATOM 762 O O . PRO A 1 97 ? -9.614 -3.479 4.430 1.00 94.44 97 PRO A O 1
ATOM 765 N N . VAL A 1 98 ? -11.646 -2.552 4.654 1.00 94.31 98 VAL A N 1
ATOM 766 C CA . VAL A 1 98 ? -11.396 -1.856 5.920 1.00 94.31 98 VAL A CA 1
ATOM 767 C C . VAL A 1 98 ? -12.037 -2.667 7.039 1.00 94.31 98 VAL A C 1
ATOM 769 O O . VAL A 1 98 ? -13.258 -2.804 7.081 1.00 94.31 98 VAL A O 1
ATOM 772 N N . SER A 1 99 ? -11.209 -3.199 7.933 1.00 94.06 99 SER A N 1
ATOM 773 C CA . SER A 1 99 ? -11.622 -3.918 9.139 1.00 94.06 99 SER A CA 1
ATOM 774 C C . SER A 1 99 ? -11.339 -3.095 10.397 1.00 94.06 99 SER A C 1
ATOM 776 O O . SER A 1 99 ? -10.687 -2.050 10.349 1.00 94.06 99 SER A O 1
ATOM 778 N N . GLU A 1 100 ? -11.784 -3.588 11.549 1.00 92.19 100 GLU A N 1
ATOM 779 C CA . GLU A 1 100 ? -11.437 -2.995 12.843 1.00 92.19 100 GLU A CA 1
ATOM 780 C C . GLU A 1 100 ? -9.916 -2.978 13.075 1.00 92.19 100 GLU A C 1
ATOM 782 O O . GLU A 1 100 ? -9.378 -2.021 13.623 1.00 92.19 100 GLU A O 1
ATOM 787 N N . GLU A 1 101 ? -9.194 -3.985 12.579 1.00 94.06 101 GLU A N 1
ATOM 788 C CA . GLU A 1 101 ? -7.732 -4.056 12.659 1.00 94.06 101 GLU A CA 1
ATOM 789 C C . GLU A 1 101 ? -7.039 -2.969 11.828 1.00 94.06 101 GLU A C 1
ATOM 791 O O . GLU A 1 101 ? -5.985 -2.464 12.224 1.00 94.06 101 GLU A O 1
ATOM 796 N N . VAL A 1 102 ? -7.632 -2.576 10.696 1.00 95.00 102 VAL A N 1
ATOM 797 C CA . VAL A 1 102 ? -7.179 -1.421 9.905 1.00 95.00 102 VAL A CA 1
ATOM 798 C C . VAL A 1 102 ? -7.392 -0.128 10.692 1.00 95.00 102 VAL A C 1
ATOM 800 O O . VAL A 1 102 ? -6.488 0.705 10.758 1.00 95.00 102 VAL A O 1
ATOM 803 N N . VAL A 1 103 ? -8.556 0.029 11.329 1.00 92.75 103 VAL A N 1
ATOM 804 C CA . VAL A 1 103 ? -8.871 1.211 12.147 1.00 92.75 103 VAL A CA 1
ATOM 805 C C . VAL A 1 103 ? -7.947 1.293 13.367 1.00 92.75 103 VAL A C 1
ATOM 807 O O . VAL A 1 103 ? -7.384 2.352 13.638 1.00 92.75 103 VAL A O 1
ATOM 810 N N . LYS A 1 104 ? -7.701 0.177 14.062 1.00 93.12 104 LYS A N 1
ATOM 811 C CA . LYS A 1 104 ? -6.745 0.090 15.178 1.00 93.12 104 LYS A CA 1
ATOM 812 C C . LYS A 1 104 ? -5.323 0.441 14.725 1.00 93.12 104 LYS A C 1
ATOM 814 O O . LYS A 1 104 ? -4.634 1.200 15.405 1.00 93.12 104 LYS A O 1
ATOM 819 N N . ALA A 1 105 ? -4.893 -0.039 13.555 1.00 93.94 105 ALA A N 1
ATOM 820 C CA . ALA A 1 105 ? -3.590 0.310 12.986 1.00 93.94 105 ALA A CA 1
ATOM 821 C C . ALA A 1 105 ? -3.471 1.807 12.646 1.00 93.94 105 ALA A C 1
ATOM 823 O O . ALA A 1 105 ? -2.440 2.415 12.936 1.00 93.94 105 ALA A O 1
ATOM 824 N N . ALA A 1 106 ? -4.528 2.408 12.091 1.00 92.44 106 ALA A N 1
ATOM 825 C CA . ALA A 1 106 ? -4.609 3.850 11.878 1.00 92.44 106 ALA A CA 1
ATOM 826 C C . ALA A 1 106 ? -4.543 4.622 13.202 1.00 92.44 106 ALA A C 1
ATOM 828 O O . ALA A 1 106 ? -3.766 5.561 13.315 1.00 92.44 106 ALA A O 1
ATOM 829 N N . ALA A 1 107 ? -5.297 4.217 14.226 1.00 90.75 107 ALA A N 1
ATOM 830 C CA . ALA A 1 107 ? -5.315 4.888 15.526 1.00 90.75 107 ALA A CA 1
ATOM 831 C C . ALA A 1 107 ? -3.964 4.810 16.263 1.00 90.75 107 ALA A C 1
ATOM 833 O O . ALA A 1 107 ? -3.578 5.759 16.943 1.00 90.75 107 ALA A O 1
ATOM 834 N N . ALA A 1 108 ? -3.231 3.703 16.111 1.00 90.75 108 ALA A N 1
ATOM 835 C CA . ALA A 1 108 ? -1.906 3.506 16.705 1.00 90.75 108 ALA A CA 1
ATOM 836 C C . ALA A 1 108 ? -0.780 4.287 15.993 1.00 90.75 108 ALA A C 1
ATOM 838 O O . ALA A 1 108 ? 0.367 4.293 16.449 1.00 90.75 108 ALA A O 1
ATOM 839 N N . ASN A 1 109 ? -1.083 4.931 14.867 1.00 85.75 109 ASN A N 1
ATOM 840 C CA . ASN A 1 109 ? -0.148 5.740 14.102 1.00 85.75 109 ASN A CA 1
ATOM 841 C C . ASN A 1 109 ? 0.185 7.051 14.860 1.00 85.75 109 ASN A C 1
ATOM 843 O O . ASN A 1 109 ? -0.710 7.655 15.451 1.00 85.75 109 ASN A O 1
ATOM 847 N N . PRO A 1 110 ? 1.438 7.557 14.833 1.00 86.44 110 PRO A N 1
ATOM 848 C CA . PRO A 1 110 ? 1.778 8.873 15.390 1.00 86.44 110 PRO A CA 1
ATOM 849 C C . PRO A 1 110 ? 0.919 10.043 14.874 1.00 86.44 110 PRO A C 1
ATOM 851 O O . PRO A 1 110 ? 0.776 11.038 15.579 1.00 86.44 110 PRO A O 1
ATOM 854 N N . TYR A 1 111 ? 0.351 9.909 13.671 1.00 84.88 111 TYR A N 1
ATOM 855 C CA . TYR A 1 111 ? -0.626 10.823 13.059 1.00 84.88 111 TYR A CA 1
ATOM 856 C C . TYR A 1 111 ? -2.014 10.167 12.964 1.00 84.88 111 TYR A C 1
ATOM 858 O O . TYR A 1 111 ? -2.726 10.269 11.964 1.00 84.88 111 TYR A O 1
ATOM 866 N N . GLY A 1 112 ? -2.362 9.390 13.990 1.00 82.81 112 GLY A N 1
ATOM 867 C CA . GLY A 1 1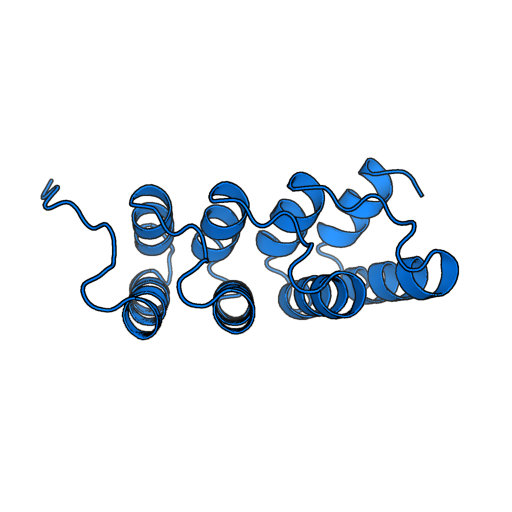12 ? -3.589 8.607 14.040 1.00 82.81 112 GLY A CA 1
ATOM 868 C C . GLY A 1 112 ? -4.867 9.425 13.867 1.00 82.81 112 GLY A C 1
ATOM 869 O O . GLY A 1 112 ? -5.722 8.978 13.108 1.00 82.81 112 GLY A O 1
ATOM 870 N N . PRO A 1 113 ? -5.020 10.623 14.467 1.00 86.12 113 PRO A N 1
ATOM 871 C CA . PRO A 1 113 ? -6.205 11.451 14.251 1.00 86.12 113 PRO A CA 1
ATOM 872 C C . PRO A 1 113 ? -6.451 11.787 12.775 1.00 86.12 113 PRO A C 1
ATOM 874 O O . PRO A 1 113 ? -7.577 11.651 12.303 1.00 86.12 113 PRO A O 1
ATOM 877 N N . GLU A 1 114 ? -5.411 12.162 12.029 1.00 86.00 114 GLU A N 1
ATOM 878 C CA . GLU A 1 114 ? -5.506 12.478 10.602 1.00 86.00 114 GLU A CA 1
ATOM 879 C C . GLU A 1 114 ? -5.827 11.235 9.763 1.00 86.00 114 GLU A C 1
ATOM 881 O O . GLU A 1 114 ? -6.610 11.307 8.816 1.00 86.00 114 GLU A O 1
ATOM 886 N N . MET A 1 115 ? -5.250 10.083 10.115 1.00 86.94 115 MET A N 1
ATOM 887 C CA . MET A 1 115 ? -5.524 8.818 9.431 1.00 86.94 115 MET A CA 1
ATOM 888 C C . MET A 1 115 ? -6.960 8.334 9.685 1.00 86.94 115 MET A C 1
ATOM 890 O O . MET A 1 115 ? -7.662 7.945 8.755 1.00 86.94 115 MET A O 1
ATOM 894 N N . ILE A 1 116 ? -7.430 8.406 10.934 1.00 88.25 116 ILE A N 1
ATOM 895 C CA . ILE A 1 116 ? -8.812 8.081 11.310 1.00 88.25 116 ILE A CA 1
ATOM 896 C C . ILE A 1 116 ? -9.794 9.037 10.636 1.00 88.25 116 ILE A C 1
ATOM 898 O O . ILE A 1 116 ? -10.836 8.591 10.160 1.00 88.25 116 ILE A O 1
ATOM 902 N N . GLN A 1 117 ? -9.461 10.326 10.542 1.00 87.75 117 GLN A N 1
ATOM 903 C CA . GLN A 1 117 ? -10.283 11.287 9.816 1.00 87.75 117 GLN A CA 1
ATOM 904 C C . GLN A 1 117 ? -10.444 10.880 8.346 1.00 87.75 117 GLN A C 1
ATOM 906 O O . GLN A 1 117 ? -11.564 10.891 7.851 1.00 87.75 117 GLN A O 1
ATOM 911 N N . GLN A 1 118 ? -9.378 10.449 7.667 1.00 84.81 118 GLN A N 1
ATOM 912 C CA . GLN A 1 118 ? -9.477 9.971 6.280 1.00 84.81 118 GLN A CA 1
ATOM 913 C C . GLN A 1 118 ? -10.340 8.715 6.158 1.00 84.81 118 GLN A C 1
ATOM 915 O O . GLN A 1 118 ? -11.200 8.637 5.283 1.00 84.81 118 GLN A O 1
ATOM 920 N N . LEU A 1 119 ? -10.165 7.746 7.064 1.00 87.50 119 LEU A N 1
ATOM 921 C CA . LEU A 1 119 ? -11.042 6.576 7.115 1.00 87.50 119 LEU A CA 1
ATOM 922 C C . LEU A 1 119 ? -12.512 7.005 7.281 1.00 87.50 119 LEU A C 1
ATOM 924 O O . LEU A 1 119 ? -13.386 6.474 6.597 1.00 87.50 119 LEU A O 1
ATOM 928 N N . PHE A 1 120 ? -12.788 7.993 8.137 1.00 87.56 120 PHE A N 1
ATOM 929 C CA . PHE A 1 120 ? -14.136 8.509 8.376 1.00 87.56 120 PHE A CA 1
ATOM 930 C C . PHE A 1 120 ? -14.689 9.301 7.183 1.00 87.56 120 PHE A C 1
ATOM 932 O O . PHE A 1 120 ? -15.866 9.177 6.868 1.00 87.56 120 PHE A O 1
ATOM 939 N N . GLU A 1 121 ? -13.867 10.065 6.469 1.00 87.75 121 GLU A N 1
ATOM 940 C CA . GLU A 1 121 ? -14.281 10.783 5.256 1.00 87.75 121 GLU A CA 1
ATOM 941 C C . GLU A 1 121 ? -14.732 9.823 4.143 1.00 87.75 121 GLU A C 1
ATOM 943 O O . GLU A 1 121 ? -15.657 10.144 3.397 1.00 87.75 121 GLU A O 1
ATOM 948 N N . HIS A 1 122 ? -14.140 8.625 4.068 1.00 85.31 122 HIS A N 1
ATOM 949 C CA . HIS A 1 122 ? -14.481 7.622 3.055 1.00 85.31 122 HIS A CA 1
ATOM 950 C C . HIS A 1 122 ? -15.537 6.592 3.484 1.00 85.31 122 HIS A C 1
ATOM 952 O O . HIS A 1 122 ? -16.173 5.995 2.619 1.00 85.31 122 HIS A O 1
ATOM 958 N N . ARG A 1 123 ? -15.719 6.336 4.786 1.00 84.06 123 ARG A N 1
ATOM 959 C CA . ARG A 1 123 ? -16.643 5.299 5.301 1.00 84.06 123 ARG A CA 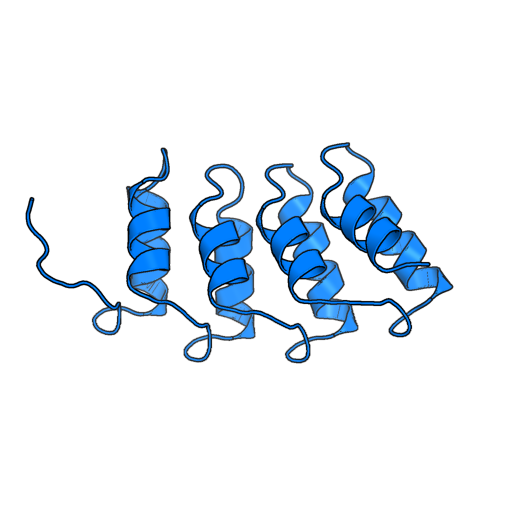1
ATOM 960 C C . ARG A 1 123 ? -17.745 5.840 6.211 1.00 84.06 123 ARG A C 1
ATOM 962 O O . ARG A 1 123 ? -18.770 5.187 6.385 1.00 84.06 123 ARG A O 1
ATOM 969 N N . GLY A 1 124 ? -17.564 7.018 6.798 1.00 84.31 124 GLY A N 1
ATOM 970 C CA . GLY A 1 124 ? -18.482 7.596 7.777 1.00 84.31 124 GLY A CA 1
ATOM 971 C C . GLY A 1 124 ? -18.856 6.598 8.875 1.00 84.31 124 GLY A C 1
ATOM 972 O O . GLY A 1 124 ? -17.997 5.932 9.454 1.00 84.31 124 GLY A O 1
ATOM 973 N N . ASP A 1 125 ? -20.161 6.447 9.100 1.00 79.69 125 ASP A N 1
ATOM 974 C CA . ASP A 1 125 ? -20.730 5.536 10.101 1.00 79.69 125 ASP A CA 1
ATOM 975 C C . ASP A 1 125 ? -20.561 4.044 9.754 1.00 79.69 125 ASP A C 1
ATOM 977 O O . ASP A 1 125 ? -20.874 3.182 10.572 1.00 79.69 125 ASP A O 1
ATOM 981 N N . SER A 1 126 ? -20.080 3.709 8.551 1.00 82.38 126 SER A N 1
ATOM 982 C CA . SER A 1 126 ? -19.818 2.323 8.151 1.00 82.38 126 SER A CA 1
ATOM 983 C C . SER A 1 126 ? -18.440 1.823 8.592 1.00 82.38 126 SER A C 1
ATOM 985 O O . SER A 1 126 ? -18.047 0.719 8.203 1.00 82.38 126 SER A O 1
ATOM 987 N N . LEU A 1 127 ? -17.668 2.624 9.336 1.00 82.56 127 LEU A N 1
ATOM 988 C CA . LEU A 1 127 ? -16.405 2.158 9.891 1.00 82.56 127 LEU A CA 1
ATOM 989 C C . LEU A 1 127 ? -16.653 1.047 10.916 1.00 82.56 127 LEU A C 1
ATOM 991 O O . LEU A 1 127 ? -17.453 1.230 11.834 1.00 82.56 127 LEU A O 1
ATOM 995 N N . PRO A 1 128 ? -15.944 -0.088 10.809 1.00 80.31 128 PRO A N 1
ATOM 996 C CA . PRO A 1 128 ? -15.996 -1.133 11.816 1.00 80.31 128 PRO A CA 1
ATOM 997 C C . PRO A 1 128 ? -15.233 -0.668 13.061 1.00 80.31 128 PRO A C 1
ATOM 999 O O . PRO A 1 128 ? -14.049 -0.948 13.227 1.00 80.31 128 PRO A O 1
ATOM 1002 N N . VAL A 1 129 ? -15.913 0.082 13.922 1.00 77.50 129 VAL A N 1
ATOM 1003 C CA . VAL A 1 129 ? -15.462 0.396 15.277 1.00 77.50 129 VAL A CA 1
ATOM 1004 C C . VAL A 1 129 ? -16.354 -0.349 16.257 1.00 77.50 129 VAL A C 1
ATOM 1006 O O . VAL A 1 129 ? -17.568 -0.152 16.291 1.00 77.50 129 VAL A O 1
ATOM 1009 N N . SER A 1 130 ? -15.759 -1.248 17.033 1.00 65.44 130 SER A N 1
ATOM 1010 C CA . SER A 1 130 ? -16.401 -1.767 18.233 1.00 65.44 130 SER A CA 1
ATOM 1011 C C . SER A 1 130 ? -16.200 -0.742 19.361 1.00 65.44 130 SER A C 1
ATOM 1013 O O . SER A 1 130 ? -15.182 -0.047 19.403 1.00 65.44 130 SER A O 1
ATOM 1015 N N . GLU A 1 131 ? -17.164 -0.603 20.276 1.00 57.09 131 GLU A N 1
ATOM 1016 C CA . GLU A 1 131 ? -16.942 0.112 21.542 1.00 57.09 131 GLU A CA 1
ATOM 1017 C C . GLU A 1 131 ? -16.024 -0.732 22.451 1.00 57.09 131 GLU A C 1
ATOM 1019 O O . GLU A 1 131 ? -16.432 -1.185 23.517 1.00 57.09 131 GLU A O 1
ATOM 1024 N N . GLU A 1 132 ? -14.779 -0.986 22.049 1.00 51.88 132 GLU A N 1
ATOM 1025 C CA . GLU A 1 132 ? -13.741 -1.425 22.983 1.00 51.88 132 GLU A CA 1
ATOM 1026 C C . GLU A 1 132 ? -13.100 -0.183 23.607 1.00 51.88 132 GLU A C 1
ATOM 1028 O O . GLU A 1 132 ? -12.042 0.301 23.210 1.00 51.88 132 GLU A O 1
ATOM 1033 N N . VAL A 1 133 ? -13.818 0.369 24.586 1.00 38.88 133 VAL A N 1
ATOM 1034 C CA . VAL A 1 133 ? -13.249 1.240 25.616 1.00 38.88 133 VAL A CA 1
ATOM 1035 C C . VAL A 1 133 ? -12.396 0.376 26.549 1.00 38.88 133 VAL A C 1
ATOM 1037 O O . VAL A 1 133 ? -12.940 -0.314 27.412 1.00 38.88 133 VAL A O 1
ATOM 1040 N N . GLU A 1 134 ? -11.075 0.403 26.369 1.00 38.41 134 GLU A N 1
ATOM 1041 C CA . GLU A 1 134 ? -10.126 0.102 27.455 1.00 38.41 134 GLU A CA 1
ATOM 1042 C C . GLU A 1 134 ? -9.860 1.346 28.314 1.00 38.41 134 GLU A C 1
ATOM 1044 O O . GLU A 1 134 ? -9.638 2.442 27.744 1.00 38.41 134 GLU A O 1
#

pLDDT: mean 91.66, std 9.52, range [38.41, 98.62]

Nearest PDB structures (foldseek):
  5o2t-assembly1_B  TM=6.139E-01  e=4.476E-01  Homo sapiens
  2bkg-assembly2_B  TM=6.284E-01  e=9.510E-01  synthetic construct
  4k5b-assembly2_B  TM=6.353E-01  e=1.179E+00  Escherichia coli
  7v0x-assembly1_J  TM=6.505E-01  e=2.020E+00  Homo sapiens
  8csl-assembly1_A  TM=5.916E-01  e=2.020E+00  Homo sapiens

Foldseek 3Di:
DDPVVLLCLLLPQDPCSLVVLVVCCVVQQLVDDQDCSSLLSLLLRLHPCSLSSNVSVCVRQQPNHPQDCSSLLSNLLRQRCVVSNVVLCVRQQPNRPAECSSLVSLCPHPPSVVSNVSVCVRQPPNHHDDPPDD

Secondary structure (DSSP, 8-state):
--HHHHHHHHT--STTHHHHHHHHHHHHGGGS---HHHHHHHHT--STTHHHHHHHHHHHHGGGS---HHHHHHHHT-TT-HHHHHHHHHHHGGGS---HHHHHHHHTSTTHHHHHHHHHHHHGGGS-------

Solvent-accessible surface area (backbone atoms only — not comparable to full-atom values): 7195 Å² total; per-residue (Å²): 125,54,47,69,58,49,26,50,31,42,47,36,76,55,100,50,19,45,58,50,44,50,53,50,38,76,77,48,48,83,75,54,61,77,44,45,68,27,49,24,30,15,34,48,26,57,41,100,43,19,50,58,40,47,48,54,52,38,77,68,44,47,90,73,52,55,75,44,48,68,26,47,25,30,13,39,47,25,69,72,32,60,62,37,44,50,51,49,39,73,75,40,49,86,74,45,54,72,44,46,67,27,51,50,33,11,56,73,22,97,50,12,71,65,45,45,48,51,54,37,76,74,43,48,92,70,53,54,70,75,93,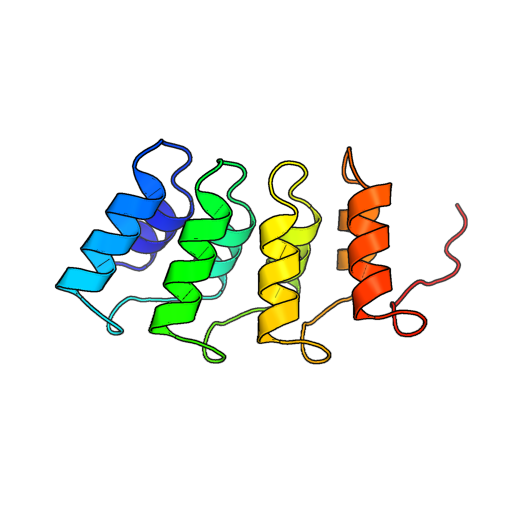76,81,127

Organism: NCBI:txid1448320